Protein AF-A0AAN8UQX9-F1 (afdb_monomer_lite)

Sequence (73 aa):
MGELKTPLLPRAVQVEWSLWSRDAEEERIPTCRELGIGIVAYSPLGWGVYLSGPKIVETLSSGDFRTVNKLLP

Foldseek 3Di:
DDPPPDPPDAQEDEDADEPLDDVCVVPPVVVCVVVNHHYDHDPHVLVCDVVCPPCVVVVDDDPDPCVVDVSDD

Radius of gyration: 17.93 Å; chains: 1; bounding box: 46×29×46 Å

Organism: NCBI:txid194707

Structure (mmCIF, N/CA/C/O backbone):
data_AF-A0AAN8UQX9-F1
#
_entry.id   AF-A0AAN8UQX9-F1
#
loop_
_atom_site.group_PDB
_atom_site.id
_atom_site.type_symbol
_atom_site.label_atom_id
_atom_site.label_alt_id
_atom_site.label_comp_id
_atom_site.label_asym_id
_atom_site.label_entity_id
_atom_site.label_seq_id
_atom_site.pdbx_PDB_ins_code
_atom_site.Cartn_x
_atom_site.Cartn_y
_atom_site.Cartn_z
_atom_site.occupancy
_atom_site.B_iso_or_equiv
_atom_site.auth_seq_id
_atom_site.auth_comp_id
_atom_site.auth_asym_id
_atom_site.auth_atom_id
_atom_site.pdbx_PDB_model_num
ATOM 1 N N . MET A 1 1 ? -29.752 19.482 26.315 1.00 41.66 1 MET A N 1
ATOM 2 C CA . MET A 1 1 ? -29.468 18.071 25.985 1.00 41.66 1 MET A CA 1
ATOM 3 C C . MET A 1 1 ? -28.625 18.096 24.722 1.00 41.66 1 MET A C 1
ATOM 5 O O . MET A 1 1 ? -29.156 18.422 23.673 1.00 41.66 1 MET A O 1
ATOM 9 N N . GLY A 1 2 ? -27.301 18.011 24.873 1.00 47.50 2 GLY A N 1
ATOM 10 C CA . GLY A 1 2 ? -26.343 18.356 23.819 1.00 47.50 2 GLY A CA 1
ATOM 11 C C . GLY A 1 2 ? -26.305 17.316 22.707 1.00 47.50 2 GLY A C 1
ATOM 12 O O . GLY A 1 2 ? -26.256 16.120 22.984 1.00 47.50 2 GLY A O 1
ATOM 13 N N . GLU A 1 3 ? -26.321 17.778 21.461 1.00 57.97 3 GLU A N 1
ATOM 14 C CA . GLU A 1 3 ? -26.035 16.944 20.299 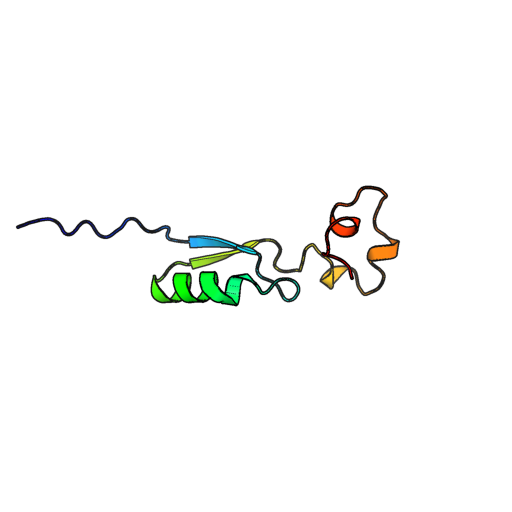1.00 57.97 3 GLU A CA 1
ATOM 15 C C . GLU A 1 3 ? -24.620 16.371 20.446 1.00 57.97 3 GLU A C 1
ATOM 17 O O . GLU A 1 3 ? -23.625 17.100 20.393 1.00 57.97 3 GLU A O 1
ATOM 22 N N . LEU A 1 4 ? -24.516 15.057 20.651 1.00 54.56 4 LEU A N 1
ATOM 23 C CA . LEU A 1 4 ? -23.267 14.339 20.434 1.00 54.56 4 LEU A CA 1
ATOM 24 C C . LEU A 1 4 ? -22.939 14.461 18.944 1.00 54.56 4 LEU A C 1
ATOM 26 O O . LEU A 1 4 ? -23.464 13.711 18.123 1.00 54.56 4 LEU A O 1
ATOM 30 N N . LYS A 1 5 ? -22.090 15.434 18.590 1.00 60.22 5 LYS A N 1
ATOM 31 C CA . LYS A 1 5 ? -21.469 15.524 17.267 1.00 60.22 5 LYS A CA 1
ATOM 32 C C . LYS A 1 5 ? -20.690 14.234 17.045 1.00 60.22 5 LYS A C 1
ATOM 34 O O . LYS A 1 5 ? -19.582 14.085 17.557 1.00 60.22 5 LYS A O 1
ATOM 39 N N . THR A 1 6 ? -21.275 13.286 16.319 1.00 64.00 6 THR A N 1
ATOM 40 C CA . THR A 1 6 ? -20.536 12.128 15.819 1.00 64.00 6 THR A CA 1
ATOM 41 C C . THR A 1 6 ? -19.317 12.670 15.069 1.00 64.00 6 THR A C 1
ATOM 43 O O . THR A 1 6 ? -19.494 13.557 14.226 1.00 64.00 6 THR A O 1
ATOM 46 N N . PRO A 1 7 ? -18.087 12.234 15.389 1.00 67.75 7 PRO A N 1
ATOM 47 C CA . PRO A 1 7 ? -16.911 12.742 14.704 1.00 67.75 7 PRO A CA 1
ATOM 48 C C . PRO A 1 7 ? -17.072 12.497 13.201 1.00 67.75 7 PRO A C 1
ATOM 50 O O . PRO A 1 7 ? -17.414 11.393 12.774 1.00 67.75 7 PRO A O 1
ATOM 53 N N . LEU A 1 8 ? -16.869 13.547 12.401 1.00 78.31 8 LEU A N 1
ATOM 54 C CA . LEU A 1 8 ? -16.897 13.477 10.940 1.00 78.31 8 LEU A CA 1
ATOM 55 C C . LEU A 1 8 ? -15.623 12.777 10.455 1.00 78.31 8 LEU A C 1
ATOM 57 O O . LEU A 1 8 ? -14.704 13.412 9.944 1.00 78.31 8 LEU A O 1
ATOM 61 N N . LEU A 1 9 ? -15.545 11.467 10.672 1.00 84.56 9 LEU A N 1
ATOM 62 C CA . LEU A 1 9 ? -14.468 10.644 10.145 1.00 84.56 9 LEU A CA 1
ATOM 63 C C . LEU A 1 9 ? -14.646 10.455 8.632 1.00 84.56 9 LEU A C 1
ATOM 65 O O . LEU A 1 9 ? -15.782 10.395 8.140 1.00 84.56 9 LEU A O 1
ATOM 69 N N . PRO A 1 10 ? -13.540 10.343 7.876 1.00 90.00 10 PRO A N 1
ATOM 70 C CA . PRO A 1 10 ? -13.623 9.986 6.471 1.00 90.00 10 PRO A CA 1
ATOM 71 C C . PRO A 1 10 ? -14.282 8.611 6.330 1.00 90.00 10 PRO A C 1
ATOM 73 O O . PRO A 1 10 ? -14.021 7.696 7.104 1.00 90.00 10 PRO A O 1
ATOM 76 N N . ARG A 1 11 ? -15.135 8.450 5.315 1.00 93.81 11 ARG A N 1
ATOM 77 C CA . ARG A 1 11 ? -15.770 7.152 5.025 1.00 93.81 11 ARG A CA 1
ATOM 78 C C . ARG A 1 11 ? -14.803 6.158 4.395 1.00 93.81 11 ARG A C 1
ATOM 80 O O . ARG A 1 11 ? -15.016 4.956 4.515 1.00 93.81 11 ARG A O 1
ATOM 87 N N . ALA A 1 12 ? -13.759 6.661 3.742 1.00 96.00 12 ALA A N 1
ATOM 88 C CA . ALA A 1 12 ? -12.677 5.855 3.215 1.00 96.00 12 ALA A CA 1
ATOM 89 C C . ALA A 1 12 ? -11.365 6.645 3.155 1.00 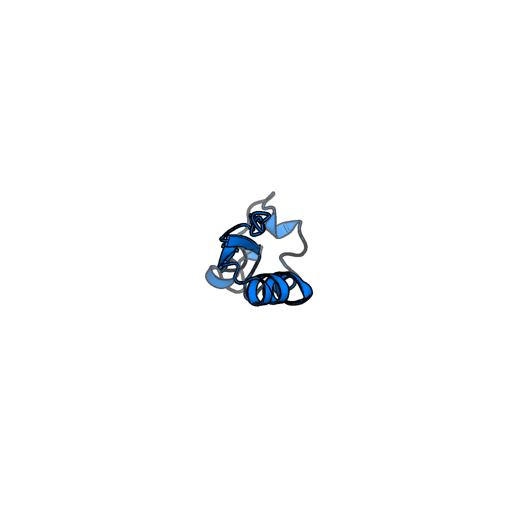96.00 12 ALA A C 1
ATOM 91 O O . ALA A 1 12 ? -11.383 7.874 3.065 1.00 96.00 12 ALA A O 1
ATOM 92 N N . VAL A 1 13 ? -10.242 5.930 3.159 1.00 95.56 13 VAL A N 1
ATOM 93 C CA . VAL A 1 13 ? -8.896 6.489 2.972 1.00 95.56 13 VAL A CA 1
ATOM 94 C C . VAL A 1 13 ? -8.158 5.770 1.849 1.00 95.56 13 VAL A C 1
ATOM 96 O O . VAL A 1 13 ? -8.359 4.575 1.627 1.00 95.56 13 VAL A O 1
ATOM 99 N N . GLN A 1 14 ? -7.288 6.502 1.151 1.00 96.88 14 GLN A N 1
ATOM 100 C CA . GLN A 1 14 ? -6.388 5.930 0.154 1.00 96.88 14 GLN A CA 1
ATOM 101 C C . GLN A 1 14 ? -5.038 5.593 0.800 1.00 96.88 14 GLN A C 1
ATOM 103 O O . GLN A 1 14 ? -4.458 6.431 1.495 1.00 96.88 14 GLN A O 1
ATOM 108 N N . VAL A 1 15 ? -4.552 4.367 0.606 1.00 94.94 15 VAL A N 1
ATOM 109 C CA . VAL A 1 15 ? -3.286 3.875 1.185 1.00 94.94 15 VAL A CA 1
ATOM 110 C C . VAL A 1 15 ? -2.552 2.988 0.186 1.00 94.94 15 VAL A C 1
ATOM 112 O O . VAL A 1 15 ? -3.200 2.353 -0.647 1.00 94.94 15 VAL A O 1
ATOM 115 N N . GLU A 1 16 ? -1.222 2.917 0.267 1.00 94.69 16 GLU A N 1
ATOM 116 C CA . GLU A 1 16 ? -0.486 1.890 -0.472 1.00 94.69 16 GLU A CA 1
ATOM 117 C C . GLU A 1 16 ? -0.754 0.557 0.186 1.00 94.69 16 GLU A C 1
ATOM 119 O O . GLU A 1 16 ? -0.544 0.413 1.392 1.00 94.69 16 GLU A O 1
ATOM 124 N N . TRP A 1 17 ? -1.213 -0.413 -0.594 1.00 94.75 17 TRP A N 1
ATOM 125 C CA . TRP A 1 17 ? -1.333 -1.767 -0.088 1.00 94.75 17 TRP A CA 1
ATOM 126 C C . TRP A 1 17 ? -1.281 -2.765 -1.233 1.00 94.75 17 TRP A C 1
ATOM 128 O O . TRP A 1 17 ? -2.138 -2.771 -2.117 1.00 94.75 17 TRP A O 1
ATOM 138 N N . SER A 1 18 ? -0.243 -3.594 -1.237 1.00 92.62 18 SER A N 1
ATOM 139 C CA . SER A 1 18 ? -0.027 -4.639 -2.235 1.00 92.62 18 SER A CA 1
ATOM 140 C C . SER A 1 18 ? 0.798 -5.775 -1.632 1.00 92.62 18 SER A C 1
ATOM 142 O O . SER A 1 18 ? 1.211 -5.716 -0.477 1.00 92.62 18 SER A O 1
ATOM 144 N N . LEU A 1 19 ? 1.089 -6.815 -2.413 1.00 90.19 19 LEU A N 1
ATOM 145 C CA . LEU A 1 19 ? 2.084 -7.812 -2.001 1.00 90.19 19 LEU A CA 1
ATOM 146 C C . LEU A 1 19 ? 3.504 -7.221 -1.890 1.00 90.19 19 LEU A C 1
ATOM 148 O O . LEU A 1 19 ? 4.336 -7.799 -1.200 1.00 90.19 19 LEU A O 1
ATOM 152 N N . TRP A 1 20 ? 3.764 -6.077 -2.538 1.00 86.69 20 TRP A N 1
ATOM 153 C CA . TRP A 1 20 ? 5.062 -5.397 -2.519 1.00 86.69 20 TRP A CA 1
ATOM 154 C C . TRP A 1 20 ? 5.223 -4.465 -1.313 1.00 86.69 20 TRP A C 1
ATOM 156 O O . TRP A 1 20 ? 6.324 -4.301 -0.801 1.00 86.69 20 TRP A O 1
ATOM 166 N N . SER A 1 21 ? 4.128 -3.844 -0.866 1.00 90.12 21 SER A N 1
ATOM 167 C CA . SER A 1 21 ? 4.122 -2.852 0.212 1.00 90.12 21 SER A CA 1
ATOM 168 C C . SER A 1 21 ? 3.054 -3.202 1.245 1.00 90.12 21 SER A C 1
ATOM 170 O O . SER A 1 21 ? 1.854 -3.220 0.941 1.00 90.12 21 SER A O 1
ATOM 172 N N . ARG A 1 22 ? 3.519 -3.525 2.457 1.00 93.81 22 ARG A N 1
ATOM 173 C CA . ARG A 1 22 ? 2.716 -4.036 3.581 1.00 93.81 22 ARG A CA 1
ATOM 174 C C . ARG A 1 22 ? 2.788 -3.147 4.826 1.00 93.81 22 ARG A C 1
ATOM 176 O O . ARG A 1 22 ? 2.104 -3.444 5.796 1.00 93.81 22 ARG A O 1
ATOM 183 N N . ASP A 1 23 ? 3.519 -2.034 4.773 1.00 94.25 23 ASP A N 1
ATOM 184 C CA . ASP A 1 23 ? 3.725 -1.107 5.899 1.00 94.25 23 ASP A CA 1
ATOM 185 C C . ASP A 1 23 ? 2.402 -0.583 6.483 1.00 94.25 23 ASP A C 1
ATOM 187 O O . ASP A 1 23 ? 2.278 -0.331 7.679 1.00 94.25 23 ASP A O 1
ATOM 191 N N . ALA A 1 24 ? 1.363 -0.461 5.648 1.00 94.69 24 ALA A N 1
ATOM 192 C CA . ALA A 1 24 ? 0.037 -0.044 6.094 1.00 94.69 24 ALA A CA 1
ATOM 193 C C . ALA A 1 24 ? -0.567 -0.978 7.162 1.00 94.69 24 ALA A C 1
ATOM 195 O O . ALA A 1 24 ? -1.441 -0.545 7.913 1.00 94.69 24 ALA A O 1
ATOM 196 N N . GLU A 1 25 ? -0.134 -2.236 7.238 1.00 97.00 25 GLU A N 1
ATOM 197 C CA . GLU A 1 25 ? -0.676 -3.230 8.167 1.00 97.00 25 GLU A CA 1
ATOM 198 C C . GLU A 1 25 ? -0.238 -3.040 9.613 1.00 97.00 25 GLU A C 1
ATOM 200 O O . GLU A 1 25 ? -0.920 -3.543 10.503 1.00 97.00 25 GLU A O 1
ATOM 205 N N . GLU A 1 26 ? 0.842 -2.296 9.856 1.00 96.94 26 GLU A N 1
ATOM 206 C CA . GLU A 1 26 ? 1.330 -2.037 11.212 1.00 96.94 26 GLU A CA 1
ATOM 207 C C . GLU A 1 26 ? 0.373 -1.132 12.000 1.00 96.94 26 GLU A C 1
ATOM 209 O O . GLU A 1 26 ? 0.126 -1.366 13.180 1.00 96.94 26 GLU A O 1
ATOM 214 N N . GLU A 1 27 ? -0.210 -0.126 11.340 1.00 95.81 27 GLU A N 1
ATOM 215 C CA . GLU A 1 27 ? -1.022 0.902 12.008 1.00 95.81 27 GLU A CA 1
ATOM 216 C C . GLU A 1 27 ? -2.304 1.237 11.232 1.00 95.81 27 GLU A C 1
ATOM 218 O O . GLU A 1 27 ? -3.414 1.156 11.760 1.00 95.81 27 GLU A O 1
ATOM 223 N N . ARG A 1 28 ? -2.184 1.571 9.942 1.00 94.50 28 ARG A N 1
ATOM 224 C CA . ARG A 1 28 ? -3.283 2.170 9.164 1.00 94.50 28 ARG A CA 1
ATOM 225 C C . ARG A 1 28 ? -4.451 1.208 8.955 1.00 94.50 28 ARG A C 1
ATOM 227 O O . ARG A 1 28 ? -5.602 1.614 9.124 1.00 94.50 28 ARG A O 1
ATOM 234 N N . ILE A 1 29 ? -4.180 -0.042 8.570 1.00 96.75 29 ILE A N 1
ATOM 235 C CA . ILE A 1 29 ? -5.222 -1.052 8.332 1.00 96.75 29 ILE A CA 1
ATOM 236 C C . ILE A 1 29 ? -5.965 -1.395 9.642 1.00 96.75 29 ILE A C 1
ATOM 238 O O . ILE A 1 29 ? -7.200 -1.333 9.626 1.00 96.75 29 ILE A O 1
ATOM 242 N N . PRO A 1 30 ? -5.284 -1.690 10.775 1.00 97.69 30 PRO A N 1
ATOM 243 C CA . PRO A 1 30 ? -5.949 -1.872 12.068 1.00 97.69 30 PRO A CA 1
ATOM 244 C C . PRO A 1 30 ? -6.824 -0.684 12.479 1.00 97.69 30 PRO A C 1
ATOM 246 O O . PRO A 1 30 ? -8.009 -0.871 12.753 1.00 97.69 30 PRO A O 1
ATOM 249 N N . THR A 1 31 ? -6.301 0.545 12.425 1.00 95.50 31 THR A N 1
ATOM 250 C CA . THR A 1 31 ? -7.061 1.743 12.812 1.00 95.50 31 THR A CA 1
ATOM 251 C C . THR A 1 31 ? -8.299 1.951 11.939 1.00 95.50 31 THR A C 1
ATOM 253 O O . THR A 1 31 ? -9.384 2.231 12.451 1.00 95.50 31 THR A O 1
ATOM 256 N N . CYS A 1 32 ? -8.187 1.777 10.617 1.00 95.88 32 CYS A N 1
ATOM 257 C CA . CYS A 1 32 ? -9.345 1.900 9.726 1.00 95.88 32 CYS A CA 1
ATOM 258 C C . CYS A 1 32 ? -10.409 0.839 10.031 1.00 95.88 32 CYS A C 1
ATOM 260 O O . CYS A 1 32 ? -11.603 1.143 10.012 1.00 95.88 32 CYS A O 1
ATOM 262 N N . ARG A 1 33 ? -9.989 -0.387 10.365 1.00 96.00 33 ARG A N 1
ATOM 263 C CA . ARG A 1 33 ? -10.892 -1.475 10.756 1.00 96.00 33 ARG A CA 1
ATOM 264 C C . ARG A 1 33 ? -11.646 -1.154 12.047 1.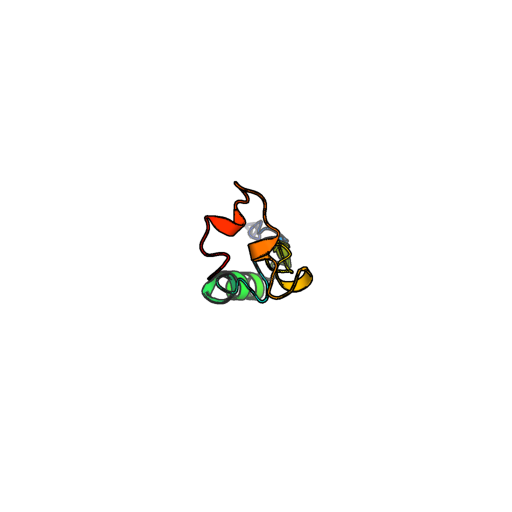00 96.00 33 ARG A C 1
ATOM 266 O O . ARG A 1 33 ? -12.854 -1.370 12.093 1.00 96.00 33 ARG A O 1
ATOM 273 N N . GLU A 1 34 ? -10.962 -0.636 13.064 1.00 96.19 34 GLU A N 1
ATOM 274 C CA . GLU A 1 34 ? -11.565 -0.260 14.352 1.00 96.19 34 GLU A CA 1
ATOM 275 C C . GLU A 1 34 ? -12.571 0.889 14.216 1.00 96.19 34 GLU A C 1
ATOM 277 O O . GLU A 1 34 ? -13.631 0.871 14.838 1.00 96.19 34 GLU A O 1
ATOM 282 N N . LEU A 1 35 ? -12.267 1.868 13.362 1.00 94.62 35 LEU A N 1
ATOM 283 C CA . LEU A 1 35 ? -13.098 3.055 13.155 1.00 94.62 35 LEU A CA 1
ATOM 284 C C . LEU A 1 35 ? -14.214 2.863 12.112 1.00 94.62 35 LEU A C 1
ATOM 286 O O . LEU A 1 35 ? -15.001 3.783 11.885 1.00 94.62 35 LEU A O 1
ATOM 290 N N . GLY A 1 36 ? -14.292 1.699 11.457 1.00 94.62 36 GLY A N 1
ATOM 291 C CA . GLY A 1 36 ? -15.262 1.441 10.387 1.00 94.62 36 GLY A CA 1
ATOM 292 C C . GLY A 1 36 ? -15.016 2.270 9.119 1.00 94.62 36 GLY A C 1
ATOM 293 O O . GLY A 1 36 ? -15.964 2.631 8.418 1.00 94.62 36 GLY A O 1
ATOM 294 N N . ILE A 1 37 ? -13.754 2.594 8.833 1.00 95.88 37 ILE A N 1
ATOM 295 C CA . ILE A 1 37 ? -13.315 3.373 7.671 1.00 95.88 37 ILE A 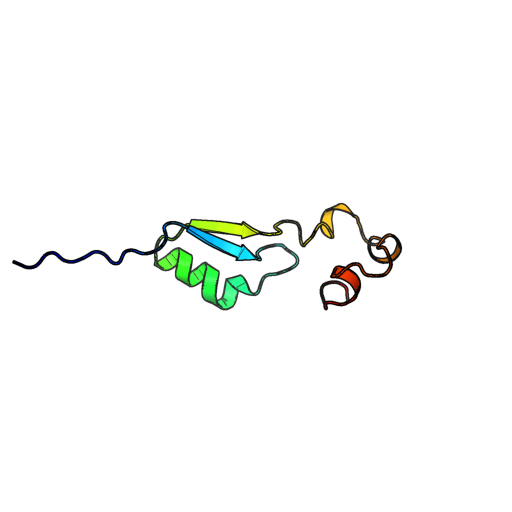CA 1
ATOM 296 C C . ILE A 1 37 ? -12.947 2.415 6.532 1.00 95.88 37 ILE A C 1
ATOM 298 O O . ILE A 1 37 ? -12.164 1.482 6.710 1.00 95.88 37 ILE A O 1
ATOM 302 N N . GLY A 1 38 ? -13.494 2.656 5.340 1.00 96.69 38 GLY A N 1
ATOM 303 C CA . GLY A 1 38 ? -13.153 1.900 4.137 1.00 96.69 38 GLY A CA 1
ATOM 304 C C . GLY A 1 38 ? -11.719 2.156 3.663 1.00 96.69 38 GLY A C 1
ATOM 305 O O . GLY A 1 38 ? -11.161 3.236 3.848 1.00 96.69 38 GLY A O 1
ATOM 306 N N . ILE A 1 39 ? -11.121 1.173 2.997 1.00 97.19 39 ILE A N 1
ATOM 307 C CA . ILE A 1 39 ? -9.747 1.270 2.497 1.00 97.19 39 ILE A CA 1
ATOM 308 C C . ILE A 1 39 ? -9.767 1.168 0.978 1.00 97.19 39 ILE A C 1
ATOM 310 O O . ILE A 1 39 ? -10.335 0.232 0.418 1.00 97.19 39 ILE A O 1
ATOM 314 N N . VAL A 1 40 ? -9.135 2.136 0.318 1.00 97.56 40 VAL A N 1
ATOM 315 C CA . VAL A 1 40 ? -8.937 2.159 -1.132 1.00 97.56 40 VAL A CA 1
ATOM 316 C C . VAL A 1 40 ? -7.444 2.018 -1.402 1.00 97.56 40 VAL A C 1
ATOM 318 O O . VAL A 1 40 ? -6.673 2.953 -1.192 1.00 97.56 40 VAL A O 1
ATOM 321 N N . ALA A 1 41 ? -7.022 0.838 -1.849 1.00 96.25 41 ALA A N 1
ATOM 322 C CA . ALA A 1 41 ? -5.620 0.594 -2.165 1.00 96.25 41 ALA A CA 1
ATOM 323 C C . ALA A 1 41 ? -5.211 1.366 -3.429 1.00 96.25 41 ALA A C 1
ATOM 325 O O . ALA A 1 41 ? -5.804 1.175 -4.495 1.00 96.25 41 ALA A O 1
ATOM 326 N N . TYR A 1 42 ? -4.181 2.208 -3.329 1.00 95.12 42 TYR A N 1
ATOM 327 C CA . TYR A 1 42 ? -3.435 2.653 -4.503 1.00 95.12 42 TYR A CA 1
ATOM 328 C C . TYR A 1 42 ? -2.304 1.663 -4.796 1.00 95.12 42 TYR A C 1
ATOM 330 O O . TYR A 1 42 ? -1.804 0.982 -3.902 1.00 95.12 42 TYR A O 1
ATOM 338 N N . SER A 1 43 ? -1.919 1.566 -6.070 1.00 92.88 43 SER A N 1
ATOM 339 C CA . SER A 1 43 ? -0.878 0.643 -6.548 1.00 92.88 43 SER A CA 1
ATOM 340 C C . SER A 1 43 ? -1.025 -0.812 -6.055 1.00 92.88 43 SER A C 1
ATOM 342 O O . SER A 1 43 ? -0.028 -1.418 -5.658 1.00 92.88 43 SER A O 1
ATOM 344 N N . PRO A 1 44 ? -2.219 -1.441 -6.138 1.00 93.38 44 PRO A N 1
ATOM 345 C CA . PRO A 1 44 ? -2.445 -2.787 -5.595 1.00 93.38 44 PRO A CA 1
ATOM 346 C C . PRO A 1 44 ? -1.587 -3.881 -6.255 1.00 93.38 44 PRO A C 1
ATOM 348 O O . PRO A 1 44 ? -1.387 -4.947 -5.680 1.00 93.38 44 PRO A O 1
ATOM 351 N N . LEU A 1 45 ? -1.040 -3.613 -7.447 1.00 91.25 45 LEU A N 1
ATOM 352 C CA . LEU A 1 45 ? -0.126 -4.499 -8.179 1.00 91.25 45 LEU A CA 1
ATOM 353 C C . LEU A 1 45 ? 1.355 -4.117 -8.014 1.00 91.25 45 LEU A C 1
ATOM 355 O O . LEU A 1 45 ? 2.165 -4.444 -8.882 1.00 91.25 45 LEU A O 1
ATOM 359 N N . GLY A 1 46 ? 1.710 -3.390 -6.948 1.00 88.94 46 GLY A N 1
ATOM 360 C CA . GLY A 1 46 ? 3.096 -3.012 -6.656 1.00 88.94 46 GLY A CA 1
ATOM 361 C C . GLY A 1 46 ? 3.731 -2.251 -7.817 1.00 88.94 46 GLY A C 1
ATOM 362 O O . GLY A 1 46 ? 4.757 -2.664 -8.342 1.00 88.94 46 GLY A O 1
ATOM 363 N N . TRP A 1 47 ? 3.060 -1.202 -8.304 1.00 88.25 47 TRP A N 1
ATOM 364 C CA . TRP A 1 47 ? 3.550 -0.372 -9.418 1.00 88.25 47 TRP A CA 1
ATOM 365 C C . TRP A 1 47 ? 3.794 -1.134 -10.739 1.00 88.25 47 TRP A C 1
ATOM 367 O O . TRP A 1 47 ? 4.628 -0.747 -11.563 1.00 88.25 47 TRP A O 1
ATOM 377 N N . GLY A 1 48 ? 3.051 -2.226 -10.954 1.00 87.31 48 GLY A N 1
ATOM 378 C CA . GLY A 1 48 ? 3.119 -3.049 -12.165 1.00 87.31 48 GLY A CA 1
ATOM 379 C C . GLY A 1 48 ? 4.243 -4.088 -12.159 1.00 87.31 48 GLY A C 1
ATOM 380 O O . GLY A 1 48 ? 4.390 -4.817 -13.143 1.00 87.31 48 GLY A O 1
ATOM 381 N N . VAL A 1 49 ? 5.003 -4.202 -11.063 1.00 83.25 49 VAL A N 1
ATOM 382 C CA . VAL A 1 49 ? 6.098 -5.178 -10.931 1.00 83.25 49 VAL A CA 1
ATOM 383 C C . VAL A 1 49 ? 5.576 -6.608 -11.096 1.00 83.25 49 VAL A C 1
ATOM 385 O O . VAL A 1 49 ? 6.140 -7.382 -11.868 1.00 83.25 49 VAL A O 1
ATOM 388 N N . TYR A 1 50 ? 4.432 -6.940 -10.489 1.00 82.25 50 TYR A N 1
ATOM 389 C CA . TYR A 1 50 ? 3.856 -8.289 -10.589 1.00 82.25 50 TYR A CA 1
ATOM 390 C C . TYR A 1 50 ? 3.301 -8.649 -11.972 1.00 82.25 50 TYR A C 1
ATOM 392 O O . TYR A 1 50 ? 3.153 -9.830 -12.272 1.00 82.25 50 TYR A O 1
ATOM 400 N N . LEU A 1 51 ? 3.011 -7.664 -12.825 1.00 85.06 51 LEU A N 1
ATOM 401 C CA . LEU A 1 51 ? 2.559 -7.917 -14.199 1.00 85.06 51 LEU A CA 1
ATOM 402 C C . LEU A 1 51 ? 3.721 -8.121 -15.173 1.00 85.06 51 LEU A C 1
ATOM 404 O O . LEU A 1 51 ? 3.551 -8.742 -16.216 1.00 85.06 51 LEU A O 1
ATOM 408 N N . SER A 1 52 ? 4.889 -7.576 -14.844 1.00 82.19 52 SER A N 1
ATOM 409 C CA . SER A 1 52 ? 6.004 -7.448 -15.784 1.00 82.19 52 SER A CA 1
ATOM 410 C C . SER A 1 52 ? 7.008 -8.603 -15.699 1.00 82.19 52 SER A C 1
ATOM 412 O O . SER A 1 52 ? 7.863 -8.759 -16.570 1.00 82.19 52 SER A O 1
ATOM 414 N N . GLY A 1 53 ? 6.900 -9.435 -14.661 1.00 80.62 53 GLY A N 1
ATOM 415 C CA . GLY A 1 53 ? 7.788 -10.571 -14.440 1.00 80.62 53 GLY A CA 1
ATOM 416 C C . GLY A 1 53 ? 9.187 -10.174 -13.940 1.00 80.62 53 GLY A C 1
ATOM 417 O O . GLY A 1 53 ? 9.477 -8.998 -13.716 1.00 80.62 53 GLY A O 1
ATOM 418 N N . PRO A 1 54 ? 10.085 -11.160 -13.758 1.00 77.88 54 PRO A N 1
ATOM 419 C CA . PRO A 1 54 ? 11.359 -10.970 -13.056 1.00 77.88 54 PRO A CA 1
ATOM 420 C C . PRO A 1 54 ? 12.352 -10.050 -13.781 1.00 77.88 54 PRO A C 1
ATOM 422 O O . PRO A 1 54 ? 13.276 -9.543 -13.157 1.00 77.88 54 PRO A O 1
ATOM 425 N N . LYS A 1 55 ? 12.168 -9.815 -15.085 1.00 83.31 55 LYS A N 1
ATOM 426 C CA . LYS A 1 55 ? 13.073 -9.007 -15.918 1.00 83.31 55 LYS A CA 1
ATOM 427 C C . LYS A 1 55 ? 12.617 -7.564 -16.114 1.00 83.31 55 LYS A C 1
ATOM 429 O O . LYS A 1 55 ? 13.161 -6.866 -16.962 1.00 83.31 55 LYS A O 1
ATOM 434 N N . ILE A 1 56 ? 11.631 -7.096 -15.347 1.00 84.06 56 ILE A N 1
ATOM 435 C CA . ILE A 1 56 ? 11.112 -5.726 -15.465 1.00 84.06 56 ILE A CA 1
ATOM 436 C C . ILE A 1 56 ? 12.227 -4.682 -15.430 1.00 84.06 56 ILE A C 1
ATOM 438 O O . ILE A 1 56 ? 12.231 -3.782 -16.262 1.00 84.06 56 ILE A O 1
ATOM 442 N N . VAL A 1 57 ? 13.221 -4.868 -14.561 1.00 80.69 57 VAL A N 1
ATOM 443 C CA . VAL A 1 57 ? 14.384 -3.981 -14.405 1.00 80.69 57 VAL A CA 1
ATOM 444 C C . VAL A 1 57 ? 15.152 -3.746 -15.710 1.00 80.69 57 VAL A C 1
ATOM 446 O O . VAL A 1 57 ? 15.648 -2.648 -15.930 1.00 80.69 57 VAL A O 1
ATOM 449 N N . GLU A 1 58 ? 15.191 -4.738 -16.604 1.00 84.94 58 GLU A N 1
ATOM 450 C CA . GLU A 1 58 ? 15.877 -4.668 -17.903 1.00 84.94 58 GLU A CA 1
ATOM 451 C C . GLU A 1 58 ? 15.082 -3.851 -18.937 1.00 84.94 58 GLU A C 1
ATOM 453 O O . GLU A 1 58 ? 15.623 -3.438 -19.959 1.00 84.94 58 GLU A O 1
ATOM 458 N N . THR A 1 59 ? 13.790 -3.625 -18.685 1.00 84.50 59 THR A N 1
ATOM 459 C CA . THR A 1 59 ? 12.860 -2.955 -19.611 1.00 84.50 59 THR A CA 1
ATOM 460 C C . THR A 1 59 ? 12.556 -1.506 -19.230 1.00 84.50 59 THR A C 1
ATOM 462 O O . THR A 1 59 ? 11.906 -0.793 -19.995 1.00 84.50 59 THR A O 1
ATOM 465 N N . LEU A 1 60 ? 13.005 -1.060 -18.053 1.00 87.31 60 LEU A N 1
ATOM 466 C CA . LEU A 1 60 ? 12.754 0.295 -17.571 1.00 87.31 60 LEU A CA 1
ATOM 467 C C . LEU A 1 60 ? 13.642 1.307 -18.301 1.00 87.31 60 LEU A C 1
ATOM 469 O O . LEU A 1 60 ? 14.836 1.092 -18.502 1.00 87.31 60 LEU A O 1
ATOM 473 N N . SER A 1 61 ? 13.057 2.442 -18.682 1.00 88.31 61 SER A N 1
ATOM 474 C CA . SER A 1 61 ? 13.802 3.539 -19.295 1.00 88.31 61 SER A CA 1
ATOM 475 C C . SER A 1 61 ? 14.716 4.229 -18.285 1.00 88.31 61 SER A C 1
ATOM 477 O O . SER A 1 61 ? 14.416 4.293 -17.090 1.00 88.31 61 SER A O 1
ATOM 479 N N . SER A 1 62 ? 15.785 4.852 -18.783 1.00 83.12 62 SER A N 1
ATOM 480 C CA . SER A 1 62 ? 16.601 5.765 -17.978 1.00 83.12 62 SER A CA 1
ATOM 481 C C . SER A 1 62 ? 15.716 6.885 -17.408 1.00 83.12 62 SER A C 1
ATOM 483 O O . SER A 1 62 ? 15.064 7.601 -18.166 1.00 83.12 62 SER A O 1
ATOM 485 N N . GLY A 1 63 ? 15.647 6.992 -16.077 1.00 84.31 63 GLY A N 1
ATOM 486 C CA . GLY A 1 63 ? 14.813 7.972 -15.366 1.00 84.31 63 GLY A CA 1
ATOM 487 C C . GLY A 1 63 ? 13.489 7.439 -14.803 1.00 84.31 63 GLY A C 1
ATOM 488 O O . GLY A 1 63 ? 12.739 8.210 -14.206 1.00 84.31 63 GLY A O 1
ATOM 489 N N . ASP A 1 64 ? 13.187 6.146 -14.949 1.00 88.00 64 ASP A N 1
ATOM 490 C CA . ASP A 1 64 ? 12.013 5.552 -14.302 1.00 88.00 64 ASP A CA 1
ATOM 491 C C . ASP A 1 64 ? 12.167 5.574 -12.770 1.00 88.00 64 ASP A C 1
ATOM 493 O O . ASP A 1 64 ? 13.147 5.061 -12.225 1.00 88.00 64 ASP A O 1
ATOM 497 N N . PHE A 1 65 ? 11.198 6.144 -12.048 1.00 84.56 65 PHE A N 1
ATOM 498 C CA . PHE A 1 65 ? 11.279 6.309 -10.591 1.00 84.56 65 PHE A CA 1
ATOM 499 C C . PHE A 1 65 ? 11.377 4.976 -9.826 1.00 84.56 65 PHE A C 1
ATOM 501 O O . PHE A 1 65 ? 11.852 4.948 -8.687 1.00 84.56 65 PHE A O 1
ATOM 508 N N . ARG A 1 66 ? 10.949 3.866 -10.443 1.00 80.31 66 ARG A N 1
ATOM 509 C CA . ARG A 1 66 ? 11.069 2.520 -9.871 1.00 80.31 66 ARG A CA 1
ATOM 510 C C . ARG A 1 66 ? 12.523 2.049 -9.815 1.00 80.31 66 ARG A C 1
ATOM 512 O O . ARG A 1 66 ? 12.820 1.190 -9.002 1.00 80.31 66 ARG A O 1
ATOM 519 N N . THR A 1 67 ? 13.418 2.630 -10.623 1.00 76.00 67 THR A N 1
ATOM 520 C CA . THR A 1 67 ? 14.862 2.313 -10.626 1.00 76.00 67 THR A CA 1
ATOM 521 C C . THR A 1 67 ? 15.651 3.029 -9.525 1.00 76.00 67 THR A C 1
ATOM 523 O O . THR A 1 67 ? 16.711 2.554 -9.134 1.00 76.00 67 THR A O 1
ATOM 526 N N . VAL A 1 68 ? 15.157 4.172 -9.031 1.00 62.62 68 VAL A N 1
ATOM 527 C CA . VAL A 1 68 ? 15.864 5.032 -8.055 1.00 62.62 68 VAL A CA 1
ATOM 528 C C . VAL A 1 68 ? 15.363 4.863 -6.623 1.00 62.62 68 VAL A C 1
ATOM 530 O O . VAL A 1 68 ? 16.115 5.081 -5.676 1.00 62.62 68 VAL A O 1
ATOM 533 N N . ASN A 1 69 ? 14.098 4.483 -6.445 1.00 54.28 69 ASN A N 1
ATOM 534 C CA . ASN A 1 69 ? 13.572 4.104 -5.140 1.00 54.28 69 ASN A CA 1
ATOM 535 C C . ASN A 1 69 ? 13.893 2.633 -4.861 1.00 54.28 69 ASN A C 1
ATOM 537 O O . ASN A 1 69 ? 13.976 1.838 -5.792 1.00 54.28 69 ASN A O 1
ATOM 541 N N . LYS A 1 70 ? 13.962 2.245 -3.578 1.00 52.91 70 LYS A N 1
ATOM 542 C CA . LYS A 1 70 ? 14.041 0.843 -3.089 1.00 52.91 70 LYS A CA 1
ATOM 543 C C . LYS A 1 70 ? 12.826 -0.032 -3.487 1.00 52.91 70 LYS A C 1
ATOM 545 O O . LYS A 1 70 ? 12.487 -0.992 -2.804 1.00 52.91 70 LYS A O 1
ATOM 550 N N . LEU A 1 71 ? 12.120 0.329 -4.555 1.00 59.62 71 LEU A N 1
ATOM 551 C CA . LEU A 1 71 ? 11.037 -0.430 -5.165 1.00 59.62 71 LEU A CA 1
ATOM 552 C C . LEU A 1 71 ? 11.554 -1.584 -6.022 1.00 59.62 71 LEU A C 1
ATOM 554 O O . LEU A 1 71 ? 10.754 -2.401 -6.450 1.00 59.62 71 LEU A O 1
ATOM 558 N N . LEU A 1 72 ? 12.857 -1.655 -6.279 1.00 54.53 72 LEU A N 1
ATOM 559 C CA . LEU A 1 72 ? 13.524 -2.808 -6.865 1.00 54.53 72 LEU A CA 1
ATOM 560 C C . LEU A 1 72 ? 14.742 -3.131 -5.975 1.00 54.53 72 LEU A C 1
ATOM 562 O O . LEU A 1 72 ? 15.431 -2.189 -5.573 1.00 54.53 72 LEU A O 1
ATOM 566 N N . PRO A 1 73 ? 14.949 -4.402 -5.580 1.00 52.59 73 PRO A N 1
ATOM 567 C CA . PRO A 1 73 ? 16.112 -4.817 -4.796 1.00 52.59 73 PRO A CA 1
ATOM 568 C C . PRO A 1 73 ? 17.428 -4.685 -5.571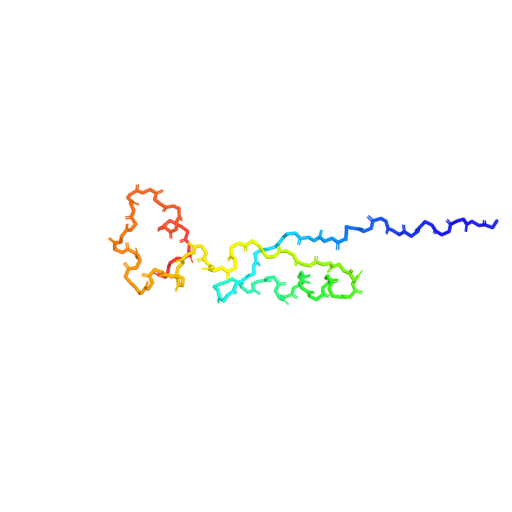 1.00 52.59 73 PRO A C 1
ATOM 570 O O . PRO A 1 73 ? 17.399 -4.796 -6.819 1.00 52.59 73 PRO A O 1
#

Secondary structure (DSSP, 8-state):
----------SEEEEE-SSS--GGGTTHHHHHHHHT-EEEEESTTGGGHHHH-TTHHHHPPTT-HHHHSTT--

pLDDT: mean 84.18, std 14.44, range [41.66, 97.69]

InterPro domains:
  IPR023210 NADP-dependent oxidoreductase domain [PF00248] (10-50)
  IPR036812 NAD(P)-dependent oxidoreductase domain 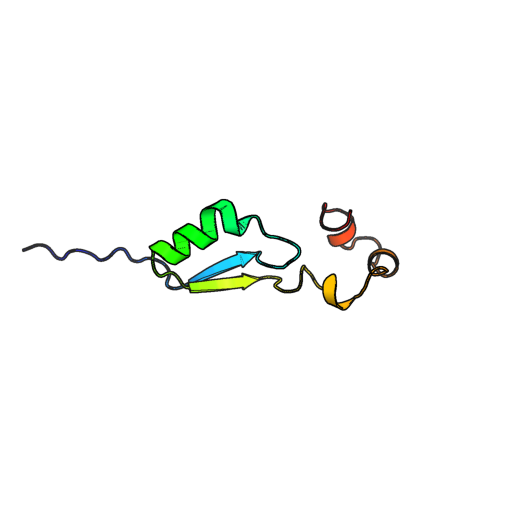superfamily [G3DSA:3.20.20.100] (3-72)
  IPR036812 NAD(P)-dependent oxidoreductase domain superfamily [SSF51430] (9-69)
  IPR050791 Aldo/Keto Reductase [PTHR43625] (11-69)